Protein AF-A0A1F2R188-F1 (afdb_monomer_lite)

Structure (mmCIF, N/CA/C/O backbone):
data_AF-A0A1F2R188-F1
#
_entry.id   AF-A0A1F2R188-F1
#
loop_
_atom_site.group_PDB
_atom_site.id
_atom_site.type_symbol
_atom_site.label_atom_id
_atom_site.label_alt_id
_atom_site.label_comp_id
_atom_site.label_asym_id
_atom_site.label_entity_id
_atom_site.label_seq_id
_atom_site.pdbx_PDB_ins_code
_atom_site.Cartn_x
_atom_site.Cartn_y
_atom_site.Cartn_z
_atom_site.occupancy
_atom_site.B_iso_or_equiv
_atom_site.auth_seq_id
_atom_site.auth_comp_id
_atom_site.auth_asym_id
_atom_site.auth_atom_id
_atom_site.pdbx_PDB_model_num
ATOM 1 N N . MET A 1 1 ? -1.517 11.338 8.136 1.00 83.56 1 MET A N 1
ATOM 2 C CA . MET A 1 1 ? -2.252 10.558 9.129 1.00 83.56 1 MET A CA 1
ATOM 3 C C . MET A 1 1 ? -2.940 11.470 10.143 1.00 83.56 1 MET A C 1
ATOM 5 O O . MET A 1 1 ? -2.324 12.459 10.535 1.00 83.56 1 MET A O 1
ATOM 9 N N . LYS A 1 2 ? -4.194 11.178 10.506 1.00 90.88 2 LYS A N 1
ATOM 10 C CA . LYS A 1 2 ? -4.939 11.734 11.658 1.00 90.88 2 LYS A CA 1
ATOM 11 C C . LYS A 1 2 ? -5.185 10.593 12.650 1.00 90.88 2 LYS A C 1
ATOM 13 O O . LYS A 1 2 ? -5.469 9.501 12.189 1.00 90.88 2 LYS A O 1
ATOM 18 N N . THR A 1 3 ? -5.117 10.824 13.958 1.00 94.94 3 THR A N 1
ATOM 19 C CA . THR A 1 3 ? -5.404 9.782 14.963 1.00 94.94 3 THR A CA 1
ATOM 20 C C . THR A 1 3 ? -6.745 10.047 15.639 1.00 94.94 3 THR A C 1
ATOM 22 O O . THR A 1 3 ? -7.016 11.186 16.016 1.00 94.94 3 THR A O 1
ATOM 25 N N . VAL A 1 4 ? -7.567 9.010 15.796 1.00 95.25 4 VAL A N 1
ATOM 26 C CA . VAL A 1 4 ? -8.867 9.043 16.479 1.00 95.25 4 VAL A CA 1
ATOM 27 C C . VAL A 1 4 ? -8.867 7.970 17.559 1.00 95.25 4 VAL A C 1
ATOM 29 O O . VAL A 1 4 ? -8.562 6.812 17.286 1.00 95.25 4 VAL A O 1
ATOM 32 N N . ASN A 1 5 ? -9.197 8.353 18.789 1.00 95.25 5 ASN A N 1
ATOM 33 C CA . ASN A 1 5 ? -9.333 7.413 19.896 1.00 95.25 5 ASN A CA 1
ATOM 34 C C . ASN A 1 5 ? -10.817 7.075 20.092 1.00 95.25 5 ASN A C 1
ATOM 36 O O . ASN A 1 5 ? -11.583 7.927 20.539 1.00 95.25 5 ASN A O 1
ATOM 40 N N . LEU A 1 6 ? -11.193 5.835 19.779 1.00 93.94 6 LEU A N 1
ATOM 41 C CA . LEU A 1 6 ? -12.574 5.346 19.809 1.00 93.94 6 LEU A CA 1
ATOM 42 C C . LEU A 1 6 ? -13.129 5.181 21.234 1.00 93.94 6 LEU A C 1
ATOM 44 O O . LEU A 1 6 ? -14.338 5.112 21.421 1.00 93.94 6 LEU A O 1
ATOM 48 N N . GLY A 1 7 ? -12.257 5.155 22.248 1.00 90.00 7 GLY A N 1
ATOM 49 C CA . GLY A 1 7 ? -12.657 5.179 23.657 1.00 90.00 7 GLY A CA 1
ATOM 50 C C . GLY A 1 7 ? -12.979 6.584 24.183 1.00 90.00 7 GLY A C 1
ATOM 51 O O . GLY A 1 7 ? -13.582 6.717 25.245 1.00 90.00 7 GLY A O 1
ATOM 52 N N . LYS A 1 8 ? -12.575 7.643 23.464 1.00 91.44 8 LYS A N 1
ATOM 53 C CA . LYS A 1 8 ? -12.825 9.051 23.836 1.00 91.44 8 LYS A CA 1
ATOM 54 C C . LYS A 1 8 ? -13.866 9.722 22.950 1.00 91.44 8 LYS A C 1
ATOM 56 O O . LYS A 1 8 ? -14.634 10.550 23.426 1.00 91.44 8 LYS A O 1
ATOM 61 N N . GLU A 1 9 ? -13.861 9.387 21.668 1.00 91.44 9 GLU A N 1
ATOM 62 C CA . GLU A 1 9 ? -14.735 9.954 20.650 1.00 91.44 9 GLU A CA 1
ATOM 63 C C . GLU A 1 9 ? -15.476 8.814 19.949 1.00 91.44 9 GLU A C 1
ATOM 65 O O . GLU A 1 9 ? -14.902 7.759 19.699 1.00 91.44 9 GLU A O 1
ATOM 70 N N . SER A 1 10 ? -16.744 9.031 19.601 1.00 90.81 10 SER A N 1
ATOM 71 C CA . SER A 1 10 ? -17.589 8.048 18.907 1.00 90.81 10 SER A CA 1
ATOM 72 C C . SER A 1 10 ? -18.084 8.594 17.560 1.00 90.81 10 SER A C 1
ATOM 74 O O . SER A 1 10 ? -19.286 8.791 17.376 1.00 90.81 10 SER A O 1
ATOM 76 N N . PRO A 1 11 ? -17.171 8.891 16.612 1.00 92.94 11 PRO A N 1
ATOM 77 C CA . PRO A 1 11 ? -17.563 9.357 15.290 1.00 92.94 11 PRO A CA 1
ATOM 78 C C . PRO A 1 11 ? -18.348 8.276 14.545 1.00 92.94 11 PRO A C 1
ATOM 80 O O . PRO A 1 11 ? -18.071 7.079 14.649 1.00 92.94 11 PRO A O 1
ATOM 83 N N . SER A 1 12 ? -19.314 8.718 13.754 1.00 96.00 12 SER A N 1
ATOM 84 C CA . SER A 1 12 ? -20.055 7.860 12.835 1.00 96.00 12 SER A CA 1
ATOM 85 C C . SER A 1 12 ? -19.159 7.317 11.714 1.00 96.00 12 SER A C 1
ATOM 87 O O . SER A 1 12 ? -18.108 7.876 11.387 1.00 96.00 12 SER A O 1
ATOM 89 N N . VAL A 1 13 ? -19.603 6.236 11.067 1.00 94.25 13 VAL A N 1
ATOM 90 C CA . VAL A 1 13 ? -18.907 5.648 9.907 1.00 94.25 13 VAL A CA 1
ATOM 91 C C . VAL A 1 13 ? -18.768 6.661 8.762 1.00 94.25 13 VAL A C 1
ATOM 93 O O . VAL A 1 13 ? -17.725 6.705 8.105 1.00 94.25 13 VAL A O 1
ATOM 96 N N . ASP A 1 14 ? -19.771 7.516 8.557 1.00 95.94 14 ASP A N 1
ATOM 97 C CA . ASP A 1 14 ? -19.745 8.558 7.526 1.00 95.94 14 ASP A CA 1
ATOM 98 C C . ASP A 1 14 ? -18.679 9.621 7.820 1.00 95.94 14 ASP A C 1
ATOM 100 O O . ASP A 1 14 ? -17.928 10.022 6.927 1.00 95.94 14 ASP A O 1
ATOM 104 N N . GLU A 1 15 ? -18.549 10.041 9.080 1.00 94.88 15 GLU A N 1
ATOM 105 C CA . GLU A 1 15 ? -17.505 10.979 9.500 1.00 94.88 15 GLU A CA 1
ATOM 106 C C . GLU A 1 15 ? -16.113 10.370 9.347 1.00 94.88 15 GLU A C 1
ATOM 108 O O . GLU A 1 15 ? -15.207 11.027 8.829 1.00 94.88 15 GLU A O 1
ATOM 113 N N . LEU A 1 16 ? -15.937 9.109 9.750 1.00 94.12 16 LEU A N 1
ATOM 114 C CA . LEU A 1 16 ? -14.682 8.382 9.571 1.00 94.12 16 LEU A CA 1
ATOM 115 C C . LEU A 1 16 ? -14.304 8.272 8.088 1.00 94.12 16 LEU A C 1
ATOM 117 O O . LEU A 1 16 ? -13.161 8.549 7.721 1.00 94.12 16 LEU A O 1
ATOM 121 N N . SER A 1 17 ? -15.276 7.971 7.227 1.00 92.75 17 SER A N 1
ATOM 122 C CA . SER A 1 17 ? -15.090 7.897 5.774 1.00 92.75 17 SER A CA 1
ATOM 123 C C . SER A 1 17 ? -14.716 9.258 5.179 1.00 92.75 17 SER A C 1
ATOM 125 O O . SER A 1 17 ? -13.789 9.363 4.376 1.00 92.75 17 SER A O 1
ATOM 127 N N . ALA A 1 18 ? -15.381 10.335 5.607 1.00 93.62 18 ALA A N 1
ATOM 128 C CA . ALA A 1 18 ? -15.066 11.694 5.171 1.00 93.62 18 ALA A CA 1
ATOM 129 C C . ALA A 1 18 ? -13.666 12.151 5.618 1.00 93.62 18 ALA A C 1
ATOM 131 O O . ALA A 1 18 ? -13.006 12.918 4.910 1.00 93.62 18 ALA A O 1
ATOM 132 N N . MET A 1 19 ? -13.200 11.690 6.783 1.00 93.81 19 MET A N 1
ATOM 133 C CA . MET A 1 19 ? -11.825 11.907 7.233 1.00 93.81 19 MET A CA 1
ATOM 134 C C . MET A 1 19 ? -10.831 11.120 6.368 1.00 93.81 19 MET A C 1
ATOM 136 O O . MET A 1 19 ? -9.864 11.716 5.890 1.00 93.81 19 MET A O 1
ATOM 140 N N . ALA A 1 20 ? -11.104 9.836 6.115 1.00 91.62 20 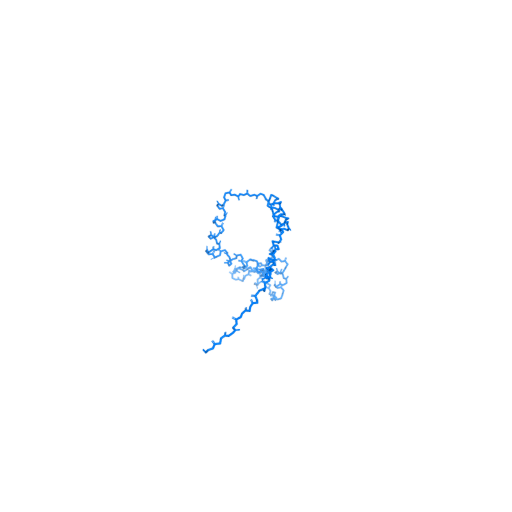ALA A N 1
ATOM 141 C CA . ALA A 1 20 ? -10.250 8.937 5.338 1.00 91.62 20 ALA A CA 1
ATOM 142 C C . ALA A 1 20 ? -10.037 9.403 3.889 1.00 91.62 20 ALA A C 1
ATOM 144 O O . ALA A 1 2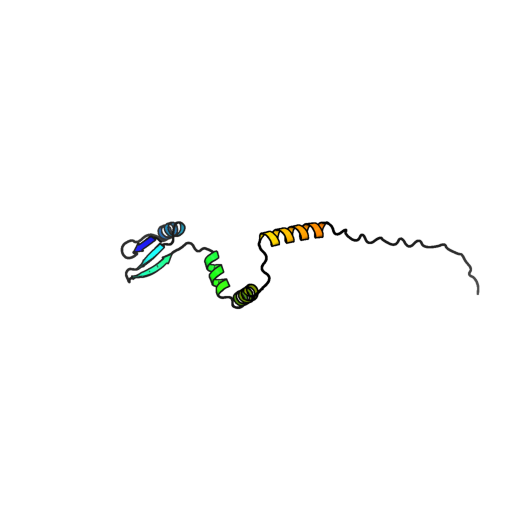0 ? -8.907 9.375 3.412 1.00 91.62 20 ALA A O 1
ATOM 145 N N . ARG A 1 21 ? -11.074 9.958 3.238 1.00 89.56 21 ARG A N 1
ATOM 146 C CA . ARG A 1 21 ? -10.978 10.574 1.894 1.00 89.56 21 ARG A CA 1
ATOM 147 C C . ARG A 1 21 ? -10.001 11.748 1.806 1.00 89.56 21 ARG A C 1
ATOM 149 O O . ARG A 1 21 ? -9.536 12.097 0.729 1.00 89.56 21 ARG A O 1
ATOM 156 N N . LYS A 1 22 ? -9.733 12.434 2.921 1.00 89.81 22 LYS A N 1
ATOM 157 C CA . LYS A 1 22 ? -8.795 13.571 2.954 1.00 89.81 22 LYS A CA 1
ATOM 158 C C . LYS A 1 22 ? -7.385 13.124 3.319 1.00 89.81 22 LYS A C 1
ATOM 160 O O . LYS A 1 22 ? -6.414 13.744 2.888 1.00 89.81 22 LYS A O 1
ATOM 165 N N . LYS A 1 23 ? -7.272 12.136 4.210 1.00 86.88 23 LYS A N 1
ATOM 166 C CA . LYS A 1 23 ? -6.006 11.638 4.755 1.00 86.88 23 LYS A CA 1
ATOM 167 C C . LYS A 1 23 ? -6.251 10.334 5.515 1.00 86.88 23 LYS A C 1
ATOM 169 O O . LYS A 1 23 ? -7.224 10.271 6.260 1.00 86.88 23 LYS A O 1
ATOM 174 N N . SER A 1 24 ? -5.312 9.386 5.470 1.00 90.62 24 SER A N 1
ATOM 175 C CA . SER A 1 24 ? -5.400 8.153 6.269 1.00 90.62 24 SER A CA 1
ATOM 176 C C . SER A 1 24 ? -5.617 8.451 7.761 1.00 90.62 24 SER A C 1
ATOM 178 O O . SER A 1 24 ? -4.999 9.370 8.331 1.00 90.62 24 SER A O 1
ATOM 180 N N . VAL A 1 25 ? -6.489 7.668 8.389 1.00 95.00 25 VAL A N 1
ATOM 181 C CA . VAL A 1 25 ? -6.927 7.803 9.780 1.00 95.00 25 VAL A CA 1
ATOM 182 C C . VAL A 1 25 ? -6.464 6.586 10.576 1.00 95.00 25 VAL A C 1
ATOM 184 O O . VAL A 1 25 ? -6.785 5.457 10.233 1.00 95.00 25 VAL A O 1
ATOM 187 N N . LEU A 1 26 ? -5.725 6.812 11.657 1.00 95.44 26 LEU A N 1
ATOM 188 C CA . LEU A 1 26 ? -5.357 5.792 12.629 1.00 95.44 26 LEU A CA 1
ATOM 189 C C . LEU A 1 26 ? -6.423 5.752 13.727 1.00 95.44 26 LEU A C 1
ATOM 191 O O . LEU A 1 26 ? -6.573 6.717 14.478 1.00 95.44 26 LEU A O 1
ATOM 195 N N . LEU A 1 27 ? -7.155 4.652 13.820 1.00 96.44 27 LEU A N 1
ATOM 196 C CA . LEU A 1 27 ? -8.128 4.401 14.876 1.00 96.44 27 LEU A CA 1
ATOM 197 C C . LEU A 1 27 ? -7.433 3.669 16.021 1.00 96.44 27 LEU A C 1
ATOM 199 O O . LEU A 1 27 ? -6.714 2.702 15.788 1.00 96.44 27 LEU A O 1
ATOM 203 N N . VAL A 1 28 ? -7.644 4.129 17.249 1.00 96.94 28 VAL A N 1
ATOM 204 C CA . VAL A 1 28 ? -7.129 3.499 18.468 1.00 96.94 28 VAL A CA 1
ATOM 205 C C . VAL A 1 28 ? -8.320 3.094 19.320 1.00 96.94 28 VAL A C 1
ATOM 207 O O . VAL A 1 28 ? -9.097 3.955 19.735 1.00 96.94 28 VAL A O 1
ATOM 210 N N . SER A 1 29 ? -8.464 1.796 19.550 1.00 94.50 29 SER A N 1
ATOM 211 C CA . SER A 1 29 ? -9.508 1.221 20.398 1.00 94.50 29 SER A CA 1
ATOM 212 C C . SER A 1 29 ? -9.199 1.444 21.880 1.00 94.50 29 SER A C 1
ATOM 214 O O . SER A 1 29 ? -8.108 1.886 22.250 1.00 94.50 29 SER A O 1
ATOM 216 N N . ASP A 1 30 ? -10.179 1.183 22.737 1.00 93.81 30 ASP A N 1
ATOM 217 C CA . ASP A 1 30 ? -10.062 1.302 24.194 1.00 93.81 30 ASP A CA 1
ATOM 218 C C . ASP A 1 30 ? -9.021 0.341 24.795 1.00 93.81 30 ASP A C 1
ATOM 220 O O . ASP A 1 30 ? -8.307 0.709 25.727 1.00 93.81 30 ASP A O 1
ATOM 224 N N . ASP A 1 31 ? -8.879 -0.844 24.206 1.00 93.88 31 ASP A N 1
ATOM 225 C CA . ASP A 1 31 ? -7.854 -1.847 24.511 1.00 93.88 31 ASP A CA 1
ATOM 226 C C . ASP A 1 31 ? -6.451 -1.501 23.964 1.00 93.88 31 ASP A C 1
ATOM 228 O O . ASP A 1 31 ? -5.481 -2.213 24.226 1.00 93.88 31 ASP A O 1
ATOM 232 N N . GLY A 1 32 ? -6.325 -0.399 23.218 1.00 92.50 32 GLY A N 1
ATOM 233 C CA . GLY A 1 32 ? -5.087 0.031 22.571 1.00 92.50 32 GLY A CA 1
ATOM 234 C C . GLY A 1 32 ? -4.823 -0.607 21.204 1.00 92.50 32 GLY A C 1
ATOM 235 O O . GLY A 1 32 ? -3.822 -0.258 20.573 1.00 92.50 32 GLY A O 1
ATOM 236 N N . THR A 1 33 ? -5.705 -1.481 20.710 1.00 95.50 33 THR A N 1
ATOM 237 C CA . THR A 1 33 ? -5.623 -2.044 19.358 1.00 95.50 33 THR A CA 1
ATOM 238 C C . THR A 1 33 ? -5.756 -0.933 18.321 1.00 95.50 33 THR A C 1
ATOM 240 O O . THR A 1 33 ? -6.642 -0.076 18.409 1.00 95.50 33 THR A O 1
ATOM 243 N N . THR A 1 34 ? -4.875 -0.941 17.320 1.00 95.62 34 THR A N 1
ATOM 244 C CA . THR A 1 34 ? -4.830 0.092 16.285 1.00 95.62 34 THR A CA 1
ATOM 245 C C . THR A 1 34 ? -5.287 -0.430 14.926 1.00 95.62 34 THR A C 1
ATOM 247 O O . THR A 1 34 ? -4.949 -1.538 14.519 1.00 95.62 34 THR A O 1
ATOM 250 N N . PHE A 1 35 ? -6.044 0.398 14.209 1.00 93.56 35 PHE A N 1
ATOM 251 C CA . PHE A 1 35 ? -6.507 0.135 12.847 1.00 93.56 35 PHE A CA 1
ATOM 252 C C . PHE A 1 35 ? -6.162 1.318 11.947 1.00 93.56 35 PHE A C 1
ATOM 254 O O . PHE A 1 35 ? -6.202 2.467 12.388 1.00 93.56 35 PHE A O 1
ATOM 261 N N . LEU A 1 36 ? -5.860 1.053 10.679 1.00 91.69 36 LEU A N 1
ATOM 262 C CA . LEU A 1 36 ? -5.700 2.089 9.664 1.00 91.69 36 LEU A CA 1
ATOM 263 C C . LEU A 1 36 ? -6.943 2.105 8.773 1.00 91.69 36 LEU A C 1
ATOM 265 O O . LEU A 1 36 ? -7.327 1.075 8.227 1.00 91.69 36 LEU A O 1
ATOM 269 N N . LEU A 1 37 ? -7.569 3.272 8.650 1.00 92.44 37 LEU A N 1
ATOM 270 C CA . LEU A 1 37 ? -8.652 3.533 7.715 1.00 92.44 37 LEU A CA 1
ATOM 271 C C . LEU A 1 37 ? -8.157 4.507 6.650 1.00 92.44 37 LEU A C 1
ATOM 273 O O . LEU A 1 37 ? -7.786 5.646 6.945 1.00 92.44 37 LEU A O 1
ATOM 277 N N . GLU A 1 38 ? -8.192 4.070 5.405 1.00 88.31 38 GLU A N 1
ATOM 278 C CA . GLU A 1 38 ? -7.854 4.871 4.239 1.00 88.31 38 GLU A CA 1
ATOM 279 C C . GLU A 1 38 ? -8.839 4.593 3.110 1.00 88.31 38 GLU A C 1
ATOM 281 O O . GLU A 1 38 ? -9.604 3.627 3.164 1.00 88.31 38 GLU A O 1
ATOM 286 N N . GLU A 1 39 ? -8.893 5.500 2.137 1.00 87.50 39 GLU A N 1
ATOM 287 C CA . GLU A 1 39 ? -9.642 5.228 0.917 1.00 87.50 39 GLU A CA 1
ATOM 288 C C . GLU A 1 39 ? -9.026 3.997 0.256 1.00 87.50 39 GLU A C 1
ATOM 290 O O . GLU A 1 39 ? -7.809 3.922 0.100 1.00 87.50 39 GLU A O 1
ATOM 295 N N . ALA A 1 40 ? -9.864 3.017 -0.073 1.00 79.94 40 ALA A N 1
ATOM 296 C CA . ALA A 1 40 ? -9.418 1.876 -0.846 1.00 79.94 40 ALA A CA 1
ATOM 297 C C . ALA A 1 40 ? -9.058 2.385 -2.246 1.00 79.94 40 ALA A C 1
ATOM 299 O O . ALA A 1 40 ? -9.946 2.646 -3.056 1.00 79.94 40 ALA A O 1
ATOM 300 N N . ASP A 1 41 ? -7.766 2.589 -2.491 1.00 72.38 41 ASP A N 1
ATOM 301 C CA . ASP A 1 41 ? -7.246 2.785 -3.834 1.00 72.38 41 ASP A CA 1
ATOM 302 C C . ASP A 1 41 ? -7.099 1.402 -4.476 1.00 72.38 41 ASP A C 1
ATOM 304 O O . ASP A 1 41 ? -6.430 0.512 -3.936 1.00 72.38 41 ASP A O 1
ATOM 308 N N . ASP A 1 42 ? -7.740 1.212 -5.628 1.00 68.00 42 ASP A N 1
ATOM 309 C CA . ASP A 1 42 ? -7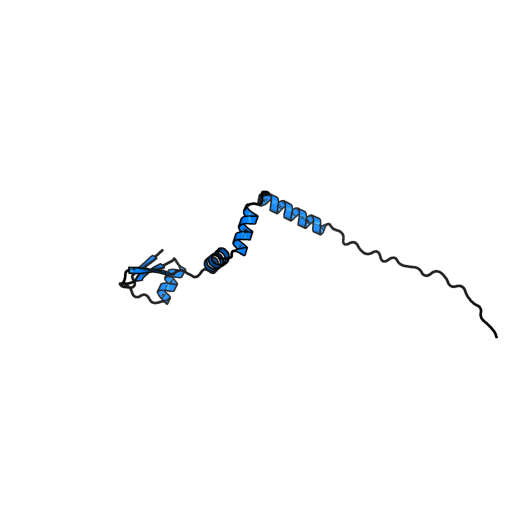.634 -0.024 -6.405 1.00 68.00 42 ASP A CA 1
ATOM 310 C C . ASP A 1 42 ? -6.165 -0.332 -6.741 1.00 68.00 42 ASP A C 1
ATOM 312 O O . ASP A 1 42 ? -5.787 -1.497 -6.871 1.00 68.00 42 ASP A O 1
ATOM 316 N N . PHE A 1 43 ? -5.307 0.694 -6.792 1.00 70.25 43 PHE A N 1
ATOM 317 C CA . PHE A 1 43 ? -3.881 0.537 -7.039 1.00 70.25 43 PHE A CA 1
ATOM 318 C C . PHE A 1 43 ? -3.156 -0.262 -5.948 1.00 70.25 43 PHE A C 1
ATOM 320 O O . PHE A 1 43 ? -2.408 -1.185 -6.271 1.00 70.25 43 PHE A O 1
ATOM 327 N N . ASP A 1 44 ? -3.380 0.030 -4.664 1.00 74.06 44 ASP A N 1
ATOM 328 C CA . ASP A 1 44 ? -2.702 -0.692 -3.577 1.00 74.06 44 ASP A CA 1
ATOM 329 C C . ASP A 1 44 ? -3.156 -2.157 -3.517 1.00 74.06 44 ASP A C 1
ATOM 331 O O . ASP A 1 44 ? -2.356 -3.067 -3.263 1.00 74.06 44 ASP A O 1
ATOM 335 N N . HIS A 1 45 ? -4.426 -2.409 -3.844 1.00 72.06 45 HIS A N 1
ATOM 336 C CA . HIS A 1 45 ? -4.947 -3.763 -3.990 1.00 72.06 45 HIS A CA 1
ATOM 337 C C . HIS A 1 45 ? -4.306 -4.500 -5.176 1.00 72.06 45 HIS A C 1
ATOM 339 O O . HIS A 1 45 ? -3.833 -5.628 -5.018 1.00 72.06 45 HIS A O 1
ATOM 345 N N . GLU A 1 46 ? -4.232 -3.869 -6.349 1.00 77.25 46 GLU A N 1
ATOM 346 C CA . GLU A 1 46 ? -3.584 -4.438 -7.534 1.00 77.25 46 GLU A CA 1
ATOM 347 C C . GLU A 1 46 ? -2.098 -4.719 -7.298 1.00 77.25 46 GLU A C 1
ATOM 349 O O . GLU A 1 46 ? -1.607 -5.782 -7.685 1.00 77.25 46 GLU A O 1
ATOM 354 N N . VAL A 1 47 ? -1.384 -3.817 -6.619 1.00 82.94 47 VAL A N 1
ATOM 355 C CA . VAL A 1 47 ? 0.023 -4.004 -6.242 1.00 82.94 47 VAL A CA 1
ATOM 356 C C . VAL A 1 47 ? 0.178 -5.200 -5.307 1.00 82.94 47 VAL A C 1
ATOM 358 O O . VAL A 1 47 ? 1.055 -6.033 -5.540 1.00 82.94 47 VAL A O 1
ATOM 361 N N . ALA A 1 48 ? -0.678 -5.34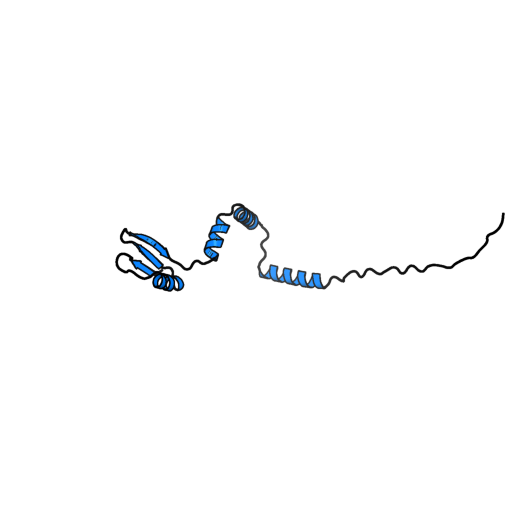1 -4.291 1.00 80.38 48 ALA A N 1
ATOM 362 C CA . ALA A 1 48 ? -0.642 -6.490 -3.388 1.00 80.38 48 ALA A CA 1
ATOM 363 C C . ALA A 1 48 ? -0.935 -7.812 -4.122 1.00 80.38 48 ALA A C 1
ATOM 365 O O . ALA A 1 48 ? -0.257 -8.820 -3.903 1.00 80.38 48 ALA A O 1
ATOM 366 N N . VAL A 1 49 ? -1.911 -7.819 -5.035 1.00 85.06 49 VAL A N 1
ATOM 367 C CA . VAL A 1 49 ? -2.269 -8.999 -5.837 1.00 85.06 49 VAL A CA 1
ATOM 368 C C . VAL A 1 49 ? -1.152 -9.371 -6.818 1.00 85.06 49 VAL A C 1
ATOM 370 O O . VAL A 1 49 ? -0.762 -10.538 -6.898 1.00 85.06 49 VAL A O 1
ATOM 373 N N . LEU A 1 50 ? -0.599 -8.401 -7.549 1.00 86.69 50 LEU A N 1
ATOM 374 C CA . LEU A 1 50 ? 0.484 -8.623 -8.512 1.00 86.69 50 LEU A C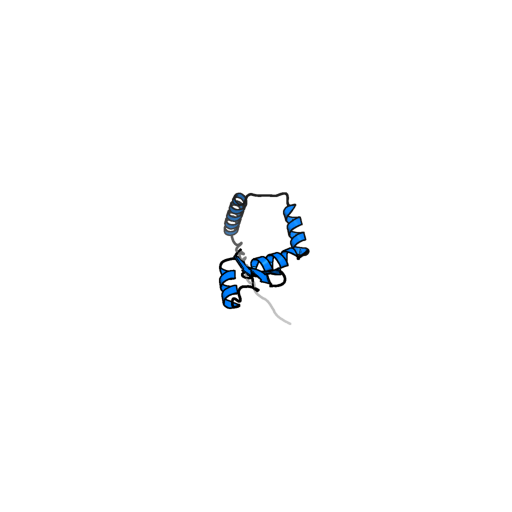A 1
ATOM 375 C C . LEU A 1 50 ? 1.804 -8.982 -7.825 1.00 86.69 50 LEU A C 1
ATOM 377 O O . LEU A 1 50 ? 2.537 -9.834 -8.330 1.00 86.69 50 LEU A O 1
ATOM 381 N N . GLY A 1 51 ? 2.090 -8.384 -6.668 1.00 86.50 51 GLY A N 1
ATOM 382 C CA . GLY A 1 51 ? 3.266 -8.683 -5.853 1.00 86.50 51 GLY A CA 1
ATOM 383 C C . GLY A 1 51 ? 3.308 -10.136 -5.377 1.00 86.50 51 GLY A C 1
ATOM 384 O O . GLY A 1 51 ? 4.378 -10.737 -5.338 1.00 86.50 51 GLY A O 1
ATOM 385 N N . ASN A 1 52 ? 2.142 -10.730 -5.113 1.00 89.94 52 ASN A N 1
ATOM 386 C CA . ASN A 1 52 ? 2.004 -12.133 -4.714 1.00 89.94 52 ASN A CA 1
ATOM 387 C C . ASN A 1 52 ? 1.951 -13.117 -5.899 1.00 89.94 52 ASN A C 1
ATOM 389 O O . ASN A 1 52 ? 1.805 -14.322 -5.703 1.00 89.94 52 ASN A O 1
ATOM 393 N N . SER A 1 53 ? 2.050 -12.636 -7.142 1.00 94.00 53 SER A N 1
ATOM 394 C CA . SER A 1 53 ? 2.018 -13.485 -8.334 1.00 94.00 53 SER A CA 1
ATOM 395 C C . SER A 1 53 ? 3.422 -13.949 -8.724 1.00 94.00 53 SER A C 1
ATOM 397 O O . SER A 1 53 ? 4.179 -13.222 -9.373 1.00 94.00 53 SER A O 1
ATOM 399 N N . ASP A 1 54 ? 3.746 -15.211 -8.428 1.00 92.19 54 ASP A N 1
ATOM 400 C CA . ASP A 1 54 ? 5.035 -15.835 -8.778 1.00 92.19 54 ASP A CA 1
ATOM 401 C C . ASP A 1 54 ? 5.394 -15.684 -10.260 1.00 92.19 54 ASP A C 1
ATOM 403 O O . ASP A 1 54 ? 6.549 -15.441 -10.632 1.00 92.19 54 ASP A O 1
ATOM 407 N N . ARG A 1 55 ? 4.385 -15.811 -11.130 1.00 94.38 55 ARG A N 1
ATOM 408 C CA . ARG A 1 55 ? 4.544 -15.659 -12.579 1.00 94.38 55 ARG A CA 1
ATOM 409 C C . ARG A 1 55 ? 4.966 -14.237 -12.938 1.00 94.38 55 ARG A C 1
ATOM 411 O O . ARG A 1 55 ? 5.840 -14.064 -13.789 1.00 94.38 55 ARG A O 1
ATOM 418 N N . PHE A 1 56 ? 4.335 -13.238 -12.328 1.00 92.44 56 PHE A N 1
ATOM 419 C CA . PHE A 1 56 ? 4.619 -11.833 -12.594 1.00 92.44 56 PHE A CA 1
ATOM 420 C C . PHE A 1 56 ? 5.998 -11.433 -12.060 1.00 92.44 56 PHE A C 1
ATOM 422 O O . PHE A 1 56 ? 6.804 -10.888 -12.812 1.00 92.44 56 PHE A O 1
ATOM 429 N N . ILE A 1 57 ? 6.331 -11.811 -10.824 1.00 93.62 57 ILE A N 1
ATOM 430 C CA . ILE A 1 57 ? 7.649 -11.545 -10.232 1.00 93.62 57 ILE A CA 1
ATOM 431 C C . ILE A 1 57 ? 8.771 -12.225 -11.026 1.00 93.62 57 ILE A C 1
ATOM 433 O O . ILE A 1 57 ? 9.786 -11.599 -11.340 1.00 93.62 57 ILE A O 1
ATOM 437 N N . SER A 1 58 ? 8.577 -13.481 -11.441 1.00 93.62 58 SER A N 1
ATOM 438 C CA . SER A 1 58 ? 9.544 -14.191 -12.289 1.00 93.62 58 SER A CA 1
ATOM 439 C C . SER A 1 58 ? 9.753 -13.503 -13.640 1.00 93.62 58 SER A C 1
ATOM 441 O O . SER A 1 58 ? 10.879 -13.448 -14.143 1.00 93.62 58 SER A O 1
ATOM 443 N N . PHE A 1 59 ? 8.682 -12.962 -14.228 1.00 94.44 59 PHE A N 1
ATOM 444 C CA . PHE A 1 59 ? 8.766 -12.164 -15.447 1.00 94.44 59 PHE A CA 1
ATOM 445 C C . PHE A 1 59 ? 9.566 -10.873 -15.224 1.00 94.44 59 PHE A C 1
ATOM 447 O O . PHE A 1 59 ? 10.482 -10.602 -15.999 1.00 94.44 59 PHE A O 1
ATOM 454 N N . LEU A 1 60 ? 9.281 -10.115 -14.159 1.00 93.19 60 LEU A N 1
ATOM 455 C CA . LEU A 1 60 ? 10.005 -8.881 -13.838 1.00 93.19 60 LEU A CA 1
ATOM 456 C C . LEU A 1 60 ? 11.496 -9.130 -13.591 1.00 93.19 60 LEU A C 1
ATOM 458 O O . LEU A 1 60 ? 12.327 -8.421 -14.156 1.00 93.19 60 LEU A O 1
ATOM 462 N N . ARG A 1 61 ? 11.851 -10.180 -12.838 1.00 92.06 61 ARG A N 1
ATOM 463 C CA . ARG A 1 61 ? 13.254 -10.565 -12.608 1.00 92.06 61 ARG A CA 1
ATOM 464 C C . ARG A 1 61 ? 13.982 -10.816 -13.926 1.00 92.06 61 ARG A C 1
ATOM 466 O O . ARG A 1 61 ? 15.026 -10.220 -14.177 1.00 92.06 61 ARG A O 1
ATOM 473 N N . ARG A 1 62 ? 13.384 -11.616 -14.814 1.00 93.19 62 ARG A N 1
ATOM 474 C CA . ARG A 1 62 ? 13.953 -11.888 -16.141 1.00 93.19 62 ARG A CA 1
ATOM 475 C C . ARG A 1 62 ? 14.181 -10.605 -16.942 1.00 93.19 62 ARG A C 1
ATOM 477 O O . ARG A 1 62 ? 15.193 -10.491 -17.621 1.00 93.19 62 ARG A O 1
ATOM 484 N N . ARG A 1 63 ? 13.245 -9.655 -16.875 1.00 90.69 63 ARG A N 1
ATOM 485 C CA . ARG A 1 63 ? 13.366 -8.366 -17.568 1.00 90.69 63 ARG A CA 1
ATOM 486 C C . ARG A 1 63 ? 14.440 -7.470 -16.958 1.00 90.69 63 ARG A C 1
ATOM 488 O O . ARG A 1 63 ? 15.149 -6.813 -17.707 1.00 90.69 63 ARG A O 1
ATOM 495 N N . SER A 1 64 ? 14.603 -7.473 -15.635 1.00 87.31 64 SER A N 1
ATOM 496 C CA . SER A 1 64 ? 15.648 -6.680 -14.968 1.00 87.31 64 SER A CA 1
ATOM 497 C C . SER A 1 64 ? 17.073 -7.112 -15.330 1.00 87.31 64 SER A C 1
ATOM 499 O O . SER A 1 64 ? 17.997 -6.310 -15.251 1.00 87.31 64 SER A O 1
ATOM 501 N N . GLU A 1 65 ? 17.255 -8.359 -15.770 1.00 90.19 65 GLU A N 1
ATOM 502 C CA . GLU A 1 65 ? 18.545 -8.906 -16.206 1.00 90.19 65 GLU A CA 1
ATOM 503 C C . GLU A 1 65 ? 18.859 -8.599 -17.688 1.00 90.19 65 GLU A C 1
ATOM 505 O O . GLU A 1 65 ? 19.945 -8.925 -18.183 1.00 90.19 65 GLU A O 1
ATOM 510 N N . GLU A 1 66 ? 17.930 -7.983 -18.432 1.00 88.75 66 GLU A N 1
ATOM 511 C CA . GLU A 1 66 ? 18.141 -7.631 -19.836 1.00 88.75 66 GLU A CA 1
ATOM 512 C C . GLU A 1 66 ? 19.213 -6.535 -19.962 1.00 88.75 66 GLU A C 1
ATOM 514 O O . GLU A 1 66 ? 19.036 -5.390 -19.565 1.00 88.75 66 GLU A O 1
ATOM 519 N N . LYS A 1 67 ? 20.349 -6.881 -20.578 1.00 82.38 67 LYS A N 1
ATOM 520 C CA . LYS A 1 67 ? 21.520 -5.990 -20.707 1.00 82.38 67 LYS A CA 1
ATOM 521 C C . LYS A 1 67 ? 21.314 -4.803 -21.648 1.00 82.38 67 LYS A C 1
ATOM 523 O O . LYS A 1 67 ? 22.123 -3.879 -21.662 1.00 82.38 67 LYS A O 1
ATOM 528 N N . ARG A 1 68 ? 20.290 -4.856 -22.500 1.00 81.25 68 ARG A N 1
ATOM 529 C CA . ARG A 1 68 ? 20.035 -3.823 -23.502 1.00 81.25 68 ARG A CA 1
ATOM 530 C C . ARG A 1 68 ? 19.107 -2.776 -22.907 1.00 81.25 68 ARG A C 1
ATOM 532 O O . ARG A 1 68 ? 17.891 -2.904 -22.987 1.00 81.25 68 ARG A O 1
ATOM 539 N N . VAL A 1 69 ? 19.709 -1.733 -22.358 1.00 82.44 69 VAL A N 1
ATOM 540 C CA . VAL A 1 69 ? 19.002 -0.526 -21.936 1.00 82.44 69 VAL A CA 1
ATOM 541 C C . VAL A 1 69 ? 19.123 0.501 -23.057 1.00 82.44 69 VAL A C 1
ATOM 543 O O . VAL A 1 69 ? 20.206 0.716 -23.597 1.00 82.44 69 VAL A O 1
ATOM 546 N N . ILE A 1 70 ? 18.005 1.107 -23.433 1.00 87.25 70 ILE A N 1
ATOM 547 C CA . ILE A 1 70 ? 17.969 2.305 -24.273 1.00 87.25 70 ILE A CA 1
ATOM 548 C C . ILE A 1 70 ? 17.295 3.404 -23.462 1.00 87.25 70 ILE A C 1
ATOM 550 O O . ILE A 1 70 ? 16.475 3.105 -22.591 1.00 87.25 70 ILE A O 1
ATOM 554 N N . SER A 1 71 ? 17.648 4.661 -23.717 1.00 89.38 71 SER A N 1
ATOM 555 C CA . SER A 1 71 ? 16.915 5.765 -23.104 1.00 89.38 71 SER A CA 1
ATOM 556 C C . SER A 1 71 ? 15.497 5.838 -23.677 1.00 89.38 71 SER A C 1
ATOM 558 O O . SER A 1 71 ? 15.211 5.300 -24.755 1.00 89.38 71 SER A O 1
ATOM 560 N N . VAL A 1 72 ? 14.597 6.500 -22.953 1.00 89.19 72 VAL A N 1
ATOM 561 C CA . VAL A 1 72 ? 13.210 6.686 -23.398 1.00 89.19 72 VAL A CA 1
ATOM 562 C C . VAL A 1 72 ? 13.170 7.503 -24.692 1.00 89.19 72 VAL A C 1
ATOM 564 O O . VAL A 1 72 ? 12.376 7.209 -25.582 1.00 89.19 72 VAL A O 1
ATOM 567 N N . GLU A 1 73 ? 14.075 8.468 -24.836 1.00 92.50 73 GLU A N 1
ATOM 568 C CA . GLU A 1 73 ? 14.222 9.314 -26.021 1.00 92.50 73 GLU A CA 1
ATOM 569 C C . GLU A 1 73 ? 14.644 8.482 -27.238 1.00 92.50 73 GLU A C 1
ATOM 571 O O . GLU A 1 73 ? 13.972 8.514 -28.266 1.00 92.50 73 GLU A O 1
ATOM 576 N N . ALA A 1 74 ? 15.681 7.647 -27.096 1.00 88.81 74 ALA A N 1
ATOM 577 C CA . ALA A 1 74 ? 16.131 6.753 -28.165 1.00 88.81 74 ALA A CA 1
ATOM 578 C C . ALA A 1 74 ? 15.036 5.751 -28.579 1.00 88.81 74 ALA A C 1
ATOM 580 O O . ALA A 1 74 ? 14.884 5.431 -29.760 1.00 88.81 74 ALA A O 1
ATOM 581 N N . PHE A 1 75 ? 14.233 5.275 -27.621 1.00 89.44 75 PHE A N 1
ATOM 582 C CA . PHE A 1 75 ? 13.071 4.437 -27.915 1.00 89.44 75 PHE A CA 1
ATOM 583 C C . PHE A 1 75 ? 11.980 5.194 -28.685 1.00 89.44 75 PHE A C 1
ATOM 585 O O . PHE A 1 75 ? 11.420 4.653 -29.640 1.00 89.44 75 PHE A O 1
ATOM 592 N N . ALA A 1 76 ? 11.674 6.433 -28.291 1.00 89.69 76 ALA A N 1
ATOM 593 C CA . ALA A 1 76 ? 10.670 7.264 -28.953 1.00 89.69 76 ALA A CA 1
ATOM 594 C C . ALA A 1 76 ? 11.057 7.580 -30.409 1.00 89.69 76 ALA A C 1
ATOM 596 O O . ALA A 1 76 ? 10.212 7.511 -31.310 1.00 89.69 76 ALA A O 1
ATOM 597 N N . GLU A 1 77 ? 12.340 7.848 -30.659 1.00 90.19 77 GLU A N 1
ATOM 598 C CA . GLU A 1 77 ? 12.893 8.026 -32.004 1.00 90.19 77 GLU A CA 1
ATOM 599 C C . GLU A 1 77 ? 12.770 6.739 -32.840 1.00 90.19 77 GLU A C 1
ATOM 601 O O . GLU A 1 77 ? 12.237 6.774 -33.954 1.00 90.19 77 GLU A O 1
ATOM 606 N N . GLU A 1 78 ? 13.165 5.579 -32.294 1.00 88.00 78 GLU A N 1
ATOM 607 C CA . GLU A 1 78 ? 13.045 4.278 -32.974 1.00 88.00 78 GLU A CA 1
ATOM 608 C C . GLU A 1 78 ? 11.582 3.938 -33.309 1.00 88.00 78 GLU A C 1
ATOM 610 O O . GLU A 1 78 ? 11.280 3.439 -34.400 1.00 88.00 78 GLU A O 1
ATOM 615 N N . LEU A 1 79 ? 10.654 4.212 -32.387 1.00 87.00 79 LEU A N 1
ATOM 616 C CA . LEU A 1 79 ? 9.228 3.974 -32.591 1.00 87.00 79 LEU A CA 1
ATOM 617 C C . LEU A 1 79 ? 8.673 4.855 -33.718 1.00 87.00 79 LEU A C 1
ATOM 619 O O . LEU A 1 79 ? 7.936 4.361 -34.574 1.00 87.00 79 LEU A O 1
ATOM 623 N N . THR A 1 80 ? 9.074 6.126 -33.761 1.00 84.94 80 THR A N 1
ATOM 624 C CA . THR A 1 80 ? 8.668 7.075 -34.807 1.00 84.94 80 THR A CA 1
ATOM 625 C C . THR A 1 80 ? 9.179 6.634 -36.179 1.00 84.94 80 THR A C 1
ATOM 627 O O . THR A 1 80 ? 8.397 6.544 -37.128 1.00 84.94 80 THR A O 1
ATOM 630 N N . HIS A 1 81 ? 10.455 6.247 -36.282 1.00 77.00 81 HIS A N 1
ATOM 631 C CA . HIS A 1 81 ? 11.033 5.725 -37.524 1.00 77.00 81 HIS A CA 1
ATOM 632 C C . HIS A 1 81 ? 10.331 4.448 -38.013 1.00 77.00 81 HIS A C 1
ATOM 634 O O . HIS A 1 81 ? 9.969 4.354 -39.185 1.00 77.00 81 HIS A O 1
ATOM 640 N N . LYS A 1 82 ? 10.032 3.494 -37.120 1.00 73.31 82 LYS A N 1
ATOM 641 C CA . LYS A 1 82 ? 9.302 2.263 -37.484 1.00 73.31 82 LYS A CA 1
ATOM 642 C C . LYS A 1 82 ? 7.879 2.522 -37.976 1.00 73.31 82 LYS A C 1
ATOM 644 O O . LYS A 1 82 ? 7.388 1.786 -38.835 1.00 73.31 82 LYS A O 1
ATOM 649 N N . VAL A 1 83 ? 7.194 3.524 -37.425 1.00 73.69 83 VAL A N 1
ATOM 650 C CA . VAL A 1 83 ? 5.843 3.910 -37.863 1.00 73.69 83 VAL A CA 1
ATOM 651 C C . VAL A 1 83 ? 5.887 4.536 -39.260 1.00 73.69 83 VAL A C 1
ATOM 653 O O . VAL A 1 83 ? 5.072 4.171 -40.111 1.00 73.69 83 VAL A O 1
ATOM 656 N N . LEU A 1 84 ? 6.878 5.391 -39.529 1.00 66.44 84 LEU A N 1
ATOM 657 C CA . LEU A 1 84 ? 7.091 6.004 -40.844 1.00 66.44 84 LEU A CA 1
ATOM 658 C C . LEU A 1 84 ? 7.490 4.966 -41.911 1.00 66.44 84 LEU 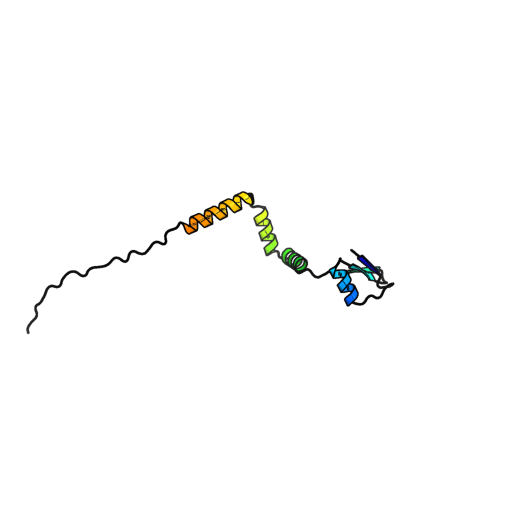A C 1
ATOM 660 O O . LEU A 1 84 ? 6.910 4.945 -42.998 1.00 66.44 84 LEU A O 1
ATOM 664 N N . ASP A 1 85 ? 8.374 4.023 -41.582 1.00 66.12 85 ASP A N 1
ATOM 665 C CA . ASP A 1 85 ? 8.797 2.949 -42.495 1.00 66.12 85 ASP A CA 1
ATOM 666 C C . ASP A 1 85 ? 7.661 1.974 -42.842 1.00 66.12 85 ASP A C 1
ATOM 668 O O . ASP A 1 85 ? 7.595 1.428 -43.949 1.00 66.12 85 ASP A O 1
ATOM 672 N N . LYS A 1 86 ? 6.731 1.740 -41.907 1.00 60.47 86 LYS A N 1
ATOM 673 C CA . LYS A 1 86 ? 5.557 0.886 -42.140 1.00 60.47 86 LYS A CA 1
ATOM 674 C C . LYS A 1 86 ? 4.540 1.556 -43.070 1.00 60.47 86 LYS A C 1
ATOM 676 O O . LYS A 1 86 ? 3.905 0.850 -43.853 1.00 60.47 86 LYS A O 1
ATOM 681 N N . ALA A 1 87 ? 4.419 2.884 -43.023 1.00 59.91 87 ALA A N 1
ATOM 682 C CA . ALA A 1 87 ? 3.576 3.663 -43.932 1.00 59.91 87 ALA A CA 1
ATOM 683 C C . ALA A 1 87 ? 4.146 3.736 -45.364 1.00 59.91 87 ALA A C 1
ATOM 685 O O . ALA A 1 87 ? 3.387 3.867 -46.322 1.00 59.91 87 ALA A O 1
ATOM 686 N N . ALA A 1 88 ? 5.465 3.588 -45.525 1.00 56.81 88 ALA A N 1
ATOM 687 C CA . ALA A 1 88 ? 6.151 3.660 -46.815 1.00 56.81 88 ALA A CA 1
ATOM 688 C C . ALA A 1 88 ? 6.161 2.343 -47.620 1.00 56.81 88 ALA A C 1
ATOM 690 O O . ALA A 1 88 ? 6.647 2.323 -48.751 1.00 56.81 88 ALA A O 1
ATOM 691 N N . ARG A 1 89 ? 5.643 1.224 -47.088 1.00 52.12 89 ARG A N 1
ATOM 692 C CA . ARG A 1 89 ? 5.600 -0.051 -47.829 1.00 52.12 89 ARG A CA 1
ATOM 693 C C . ARG A 1 89 ? 4.459 -0.044 -48.857 1.00 52.12 89 ARG A C 1
ATOM 695 O O . ARG A 1 89 ? 3.298 -0.116 -48.450 1.00 52.12 89 ARG A O 1
ATOM 702 N N . PRO A 1 90 ? 4.738 -0.043 -50.177 1.00 52.09 90 PRO A N 1
ATOM 703 C CA . PRO A 1 90 ? 3.685 -0.135 -51.175 1.00 52.09 90 PRO A CA 1
ATOM 704 C C . PRO A 1 90 ? 2.997 -1.497 -51.061 1.00 52.09 90 PRO A C 1
ATOM 706 O O . PRO A 1 90 ? 3.641 -2.553 -51.049 1.00 52.09 90 PRO A O 1
ATOM 709 N N . THR A 1 91 ? 1.668 -1.481 -50.990 1.00 57.78 91 THR A N 1
ATOM 710 C CA . THR A 1 91 ? 0.858 -2.683 -51.161 1.00 57.78 91 THR A CA 1
ATOM 711 C C . THR A 1 91 ? 1.197 -3.263 -52.535 1.00 57.78 91 THR A C 1
ATOM 713 O O . THR A 1 91 ? 0.983 -2.626 -53.564 1.00 57.78 91 THR A O 1
ATOM 716 N N . ARG A 1 92 ? 1.802 -4.460 -52.573 1.00 53.97 92 ARG A N 1
ATOM 717 C CA . ARG A 1 92 ? 2.055 -5.177 -53.833 1.00 53.97 92 ARG A CA 1
ATOM 718 C C . ARG A 1 92 ? 0.704 -5.421 -54.501 1.00 53.97 92 ARG A C 1
ATOM 720 O O . ARG A 1 92 ? -0.002 -6.369 -54.157 1.00 53.97 92 ARG A O 1
ATOM 727 N N . SER A 1 93 ? 0.334 -4.560 -55.442 1.00 52.97 93 SER A N 1
ATOM 728 C CA . SER A 1 93 ? -0.815 -4.778 -56.304 1.00 52.97 93 SER A CA 1
ATOM 729 C C . SER A 1 93 ? -0.525 -6.034 -57.127 1.00 52.97 93 SER A C 1
ATOM 731 O O . SER A 1 93 ? 0.454 -6.122 -57.868 1.00 52.97 93 SER A O 1
ATOM 733 N N . ARG A 1 94 ? -1.337 -7.080 -56.935 1.00 51.22 94 ARG A N 1
ATOM 734 C CA . ARG A 1 94 ? -1.304 -8.270 -57.793 1.00 51.22 94 ARG A CA 1
ATOM 735 C C . ARG A 1 94 ? -1.709 -7.815 -59.191 1.00 51.22 94 ARG A C 1
ATOM 737 O O . ARG A 1 94 ? -2.895 -7.634 -59.461 1.00 51.22 94 ARG A O 1
ATOM 744 N N . SER A 1 95 ? -0.734 -7.633 -60.074 1.00 51.59 95 SER A N 1
ATOM 745 C CA . SER A 1 95 ? -0.975 -7.483 -61.502 1.00 51.59 95 SER A CA 1
ATOM 746 C C . SER A 1 95 ? -1.667 -8.755 -62.002 1.00 51.59 95 SER A C 1
ATOM 748 O O . SER A 1 95 ? -1.089 -9.841 -62.066 1.00 51.59 95 SER A O 1
ATOM 750 N N . LYS A 1 96 ? -2.967 -8.652 -62.294 1.00 56.56 96 LYS A N 1
ATOM 751 C CA . LYS A 1 96 ? -3.720 -9.726 -62.945 1.00 56.56 96 LYS A CA 1
ATOM 752 C C . LYS A 1 96 ? -3.161 -9.894 -64.359 1.00 56.56 96 LYS A C 1
ATOM 754 O O . LYS A 1 96 ? -3.395 -9.053 -65.223 1.00 56.56 96 LYS A O 1
ATOM 759 N N . SER A 1 97 ? -2.426 -10.981 -64.583 1.00 48.28 97 SER A N 1
ATOM 760 C CA . SER A 1 97 ? -2.048 -11.442 -65.919 1.00 48.28 97 SER A CA 1
ATOM 761 C C . SER A 1 97 ? -3.317 -11.692 -66.738 1.00 48.28 97 SER A C 1
ATOM 763 O O . SER A 1 97 ? -4.126 -12.567 -66.424 1.00 48.28 97 SER A O 1
ATOM 765 N N . ARG A 1 98 ? -3.522 -10.868 -67.766 1.00 53.00 98 ARG A N 1
ATOM 766 C CA . ARG A 1 98 ? -4.647 -10.945 -68.696 1.00 53.00 98 ARG A CA 1
ATOM 767 C C . ARG A 1 98 ? -4.282 -11.979 -69.767 1.00 53.00 98 ARG A C 1
ATOM 769 O O . ARG A 1 98 ? -3.595 -11.658 -70.730 1.00 53.00 98 ARG A O 1
ATOM 776 N N . ARG A 1 99 ? -4.686 -13.241 -69.577 1.00 48.97 99 ARG A N 1
ATOM 777 C CA . ARG A 1 99 ? -4.566 -14.280 -70.616 1.00 48.97 99 ARG A CA 1
ATOM 778 C C . ARG A 1 99 ? -5.516 -13.950 -71.769 1.00 48.97 99 ARG A C 1
ATOM 780 O O . ARG A 1 99 ? -6.727 -13.901 -71.579 1.00 48.97 99 ARG A O 1
ATOM 787 N N . VAL A 1 100 ? -4.952 -13.731 -72.951 1.00 54.94 100 VAL A N 1
ATOM 788 C CA . VAL A 1 100 ? -5.677 -13.590 -74.221 1.00 54.94 100 VAL A CA 1
ATOM 789 C C . VAL A 1 100 ? -5.907 -14.998 -74.796 1.00 54.94 100 VAL A C 1
ATOM 791 O O . VAL A 1 100 ? -4.938 -15.757 -74.852 1.00 54.94 100 VAL A O 1
ATOM 794 N N . PRO A 1 101 ? -7.119 -15.396 -75.224 1.00 47.84 101 PRO A N 1
ATOM 795 C CA . PRO A 1 101 ? -7.311 -16.661 -75.927 1.00 47.84 101 PRO A CA 1
ATOM 796 C C . PRO A 1 101 ? -7.042 -16.467 -77.425 1.00 47.84 101 PRO A C 1
ATOM 798 O O . PRO A 1 101 ? -7.713 -15.674 -78.087 1.00 47.84 101 PRO A O 1
ATOM 801 N N . SER A 1 102 ? -6.063 -17.192 -77.967 1.00 53.16 102 SER A N 1
ATOM 802 C CA . SER A 1 102 ? -5.768 -17.213 -79.398 1.00 53.16 102 SER A CA 1
ATOM 803 C C . SER A 1 102 ? -6.741 -18.119 -80.170 1.00 53.16 102 SER A C 1
ATOM 805 O O . SER A 1 102 ? -6.897 -19.303 -79.892 1.00 53.16 102 SER A O 1
ATOM 807 N N . GLY A 1 103 ? -7.395 -17.507 -81.158 1.00 46.41 103 GLY A N 1
ATOM 808 C CA . GLY A 1 103 ? -7.819 -18.042 -82.460 1.00 46.41 103 GLY A CA 1
ATOM 809 C C . GLY A 1 103 ? -8.041 -19.548 -82.676 1.00 46.41 103 GLY A C 1
ATOM 810 O O . GLY A 1 103 ? -7.130 -20.288 -83.022 1.00 46.41 103 GLY A O 1
ATOM 811 N N . ARG A 1 104 ? -9.323 -19.920 -82.643 1.00 50.56 104 ARG A N 1
ATOM 812 C CA . ARG A 1 104 ? -10.105 -20.733 -83.606 1.00 50.56 104 ARG A CA 1
ATOM 813 C C . ARG A 1 104 ? -9.399 -21.226 -84.900 1.00 50.56 104 ARG A C 1
ATOM 815 O O . ARG A 1 104 ? -8.996 -20.403 -85.715 1.00 50.56 104 ARG A O 1
ATOM 822 N N . LYS A 1 105 ? -9.469 -22.543 -85.173 1.00 51.81 105 LYS A N 1
ATOM 823 C CA . LYS A 1 105 ? -9.604 -23.183 -86.517 1.00 51.81 105 LYS A CA 1
ATOM 824 C C . LYS A 1 105 ? -10.437 -24.480 -86.371 1.00 51.81 105 LYS A C 1
ATOM 826 O O . LYS A 1 105 ? -10.024 -25.375 -85.648 1.00 51.81 105 LYS A O 1
ATOM 831 N N . SER A 1 106 ? -11.741 -24.484 -86.686 1.00 51.22 106 SER A N 1
ATOM 832 C CA . SER A 1 106 ? -12.391 -24.972 -87.934 1.00 51.22 106 SER A CA 1
ATOM 833 C C . SER A 1 106 ? -12.030 -26.424 -88.314 1.00 51.22 106 SER A C 1
ATOM 835 O O . SER A 1 106 ? -10.937 -26.672 -88.801 1.00 51.22 106 SER A O 1
ATOM 837 N N . HIS A 1 107 ? -12.882 -27.396 -87.956 1.00 48.19 107 HIS A N 1
ATOM 838 C CA . HIS A 1 107 ? -13.827 -28.124 -88.838 1.00 48.19 107 HIS A CA 1
ATOM 839 C C . HIS A 1 107 ? -13.256 -29.369 -89.541 1.00 48.19 107 HIS A C 1
ATOM 841 O O . HIS A 1 107 ? -12.478 -29.255 -90.477 1.00 48.19 107 HIS A O 1
ATOM 847 N N . SER A 1 108 ? -13.754 -30.553 -89.164 1.00 44.81 108 SER A N 1
ATOM 848 C CA . SER A 1 108 ? -14.533 -31.444 -90.052 1.00 44.81 108 SER A CA 1
ATOM 849 C C . SER A 1 108 ? -14.830 -32.792 -89.365 1.00 44.81 108 SER A C 1
ATOM 851 O O . SER A 1 108 ? -13.946 -33.551 -88.990 1.00 44.81 108 SER A O 1
ATOM 853 N N . ARG A 1 109 ? -16.120 -33.072 -89.179 1.00 53.47 109 ARG A N 1
ATOM 854 C CA . ARG A 1 109 ? -16.746 -34.406 -89.309 1.00 53.47 109 ARG A CA 1
ATOM 855 C C . ARG A 1 109 ? -17.493 -34.364 -90.659 1.00 53.47 109 ARG A C 1
ATOM 857 O O . ARG A 1 109 ? -17.739 -33.235 -91.097 1.00 53.47 109 ARG A O 1
ATOM 864 N N . PRO A 1 110 ? -17.940 -35.460 -91.311 1.00 60.12 110 PRO A N 1
ATOM 865 C CA . PRO A 1 110 ? -18.389 -36.762 -90.776 1.00 60.12 110 PRO A CA 1
ATOM 866 C C . PRO A 1 110 ? -17.862 -37.936 -91.665 1.00 60.12 110 PRO A C 1
ATOM 868 O O . PRO A 1 110 ? -16.978 -37.693 -92.472 1.00 60.12 110 PRO A O 1
ATOM 871 N N . ARG A 1 111 ? -18.229 -39.223 -91.608 1.00 46.09 111 ARG A N 1
ATOM 872 C CA . ARG A 1 111 ? -19.514 -39.954 -91.573 1.00 46.09 111 ARG A CA 1
ATOM 873 C C . ARG A 1 111 ? -19.203 -41.449 -91.352 1.00 46.09 111 ARG A C 1
ATOM 875 O O . ARG A 1 111 ? -18.101 -41.868 -91.696 1.00 46.09 111 ARG A O 1
ATOM 882 N N . GLY A 1 112 ? -20.200 -42.225 -90.923 1.00 42.78 112 GLY A N 1
ATOM 883 C CA . GLY A 1 112 ? -20.206 -43.691 -90.983 1.00 42.78 112 GLY A CA 1
ATOM 884 C C . GLY A 1 112 ? -20.693 -44.298 -89.692 1.00 42.78 112 GLY A C 1
ATOM 885 O O . GLY A 1 112 ? -19.815 -44.621 -88.869 1.00 42.78 112 GLY A O 1
#

Secondary structure (DSSP, 8-state):
-EEEETTT----HHHHHHHHTTS-EEEE-TTS-EEEE----HHHHHHHHHHT-HHHHHHHHHHHT------HHHHHHHHHHHHHHHHT----------PPPP----------

Foldseek 3Di:
DAEDECVVDPDDPVVQVVVQAVHWYWYQYPVRDIDIDHPPDVVVVVCVVLVPDPVNVVVVVVVVPDPDDDDPVVVVVVVVVVVVVVVPDDDPDPPPDDDDDDDDDDDDDDDD

Radius of gyration: 37.12 Å; chains: 1; bounding box: 42×57×116 Å

Sequence (112 aa):
MKTVNLGKESPSVDELSAMARKKSVLLVSDDGTTFLLEEADDFDHEVAVLGNSDRFISFLRRRSEEKRVISVEAFAEELTHKVLDKAARPTRSRSKSRRVPSGRKSHSRPRG

pLDDT: mean 79.64, std 16.99, range [42.78, 96.94]